Protein AF-A0A328TWN3-F1 (afdb_monomer_lite)

Sequence (150 aa):
MARYRQTGNGPTYIQYQAEDSKARNQRVNYLLGDLKTWRDSHKVNSTMEAAQLRGLAFASLADFTKPEPFWTIDNKIYAHVLTVSDEVFKELLNTSRAEVIWISLEKVLFENWHASRERQKWNDVFVSVLSGMVKSCEIEQERHILNDIL

Foldseek 3Di:
DVVCVVVVLDFDWDFDDDPPDPDPDTDIGDDPVSNVVSVVVVDDPDPQSVCVVVLNADPDPVSQQFWFKFKDAPQATEAGQVPDDPVVNVVLVPDPRIDIDTGGLVVNLPGHHPDPVRSVVSVCRVCVVVVVVVVVVVVVVVVVVVVVVD

Secondary structure (DSSP, 8-state):
-HHHHHTT-SPP-EE---TT---S---EE--HHHHHHHHHHT--SSHHHHHHTTT-S-SSHHHHHSEEEEEEETTEEEEETTTS-HHHHHHHHT-TTEEEEEEEHHHHTTSPBS-HHHHHHHHHHHHHHHHHHHHHHHHHHHHHHHHHH-

Organism: NCBI:txid252393

Radius of gyration: 23.14 Å; chains: 1; bounding box: 51×52×60 Å

pLDDT: mean 84.25, std 12.38, range [55.91, 97.81]

Structure (mmCIF, N/CA/C/O backbone):
data_AF-A0A328TWN3-F1
#
_entry.id   AF-A0A328TWN3-F1
#
loop_
_atom_site.group_PDB
_atom_site.id
_atom_site.type_symbol
_atom_site.label_atom_id
_atom_site.label_alt_id
_atom_site.label_comp_id
_atom_site.label_asym_id
_atom_site.label_entity_id
_atom_site.label_seq_id
_atom_site.pdbx_PDB_ins_code
_atom_site.Cartn_x
_atom_site.Cartn_y
_atom_site.Cartn_z
_atom_site.occupancy
_atom_site.B_iso_or_equiv
_atom_site.auth_seq_id
_atom_site.auth_comp_id
_atom_site.auth_asym_id
_atom_site.auth_atom_id
_atom_site.pdbx_PDB_model_num
ATOM 1 N N . MET A 1 1 ? 23.302 15.300 -5.800 1.00 66.38 1 MET A N 1
ATOM 2 C CA . MET A 1 1 ? 23.027 16.677 -6.276 1.00 66.38 1 MET A CA 1
ATOM 3 C C . MET A 1 1 ? 22.803 16.787 -7.778 1.00 66.38 1 MET A C 1
ATOM 5 O O . MET A 1 1 ? 21.799 17.368 -8.152 1.00 66.38 1 MET A O 1
ATOM 9 N N . ALA A 1 2 ? 23.652 16.215 -8.644 1.00 67.31 2 ALA A N 1
ATOM 10 C CA . ALA A 1 2 ? 23.434 16.272 -10.099 1.00 67.31 2 ALA A CA 1
ATOM 11 C C . ALA A 1 2 ? 22.063 15.728 -10.544 1.00 67.31 2 ALA A C 1
ATOM 13 O O . ALA A 1 2 ? 21.379 16.387 -11.318 1.00 67.31 2 ALA A O 1
ATOM 14 N N . ARG A 1 3 ? 21.626 14.597 -9.970 1.00 71.69 3 ARG A N 1
ATOM 15 C CA . ARG A 1 3 ? 20.295 14.018 -10.219 1.00 71.69 3 ARG A CA 1
ATOM 16 C C . ARG A 1 3 ? 19.155 14.958 -9.805 1.00 71.69 3 ARG A C 1
ATOM 18 O O . ARG A 1 3 ? 18.282 15.239 -10.607 1.00 71.69 3 ARG A O 1
ATOM 25 N N . TYR A 1 4 ? 19.211 15.507 -8.589 1.00 72.69 4 TYR A N 1
ATOM 26 C CA . TYR A 1 4 ? 18.199 16.446 -8.083 1.00 72.69 4 TYR A CA 1
ATOM 27 C C . TYR A 1 4 ? 18.128 17.754 -8.888 1.00 72.69 4 TYR A C 1
ATOM 29 O O 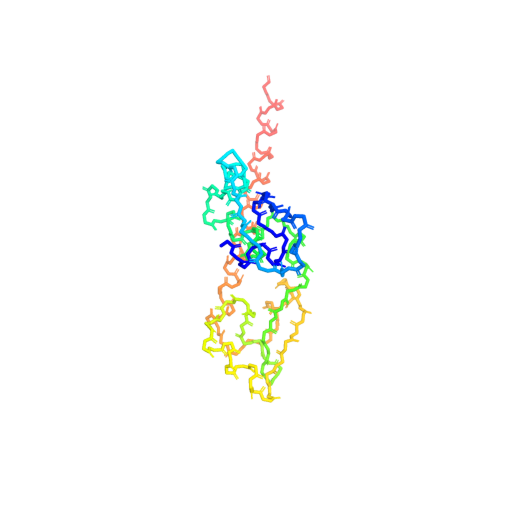. TYR A 1 4 ? 17.044 18.297 -9.057 1.00 72.69 4 TYR A O 1
ATOM 37 N N . ARG A 1 5 ? 19.256 18.233 -9.439 1.00 75.38 5 ARG A N 1
ATOM 38 C CA . ARG A 1 5 ? 19.263 19.369 -10.380 1.00 75.38 5 ARG A CA 1
ATOM 39 C C . ARG A 1 5 ? 18.489 19.055 -11.659 1.00 75.38 5 ARG A C 1
ATOM 41 O O . ARG A 1 5 ? 17.718 19.883 -12.117 1.00 75.38 5 ARG A O 1
ATOM 48 N N . GLN A 1 6 ? 18.700 17.870 -12.231 1.00 73.75 6 GLN A N 1
ATOM 49 C CA . GLN A 1 6 ? 18.064 17.469 -13.491 1.00 73.75 6 GLN A CA 1
ATOM 50 C C . GLN A 1 6 ? 16.549 17.288 -13.356 1.00 73.75 6 GLN A C 1
ATOM 52 O O . GLN A 1 6 ? 15.830 17.518 -14.320 1.00 73.75 6 GLN A O 1
ATOM 57 N N . THR A 1 7 ? 16.070 16.901 -12.173 1.00 74.69 7 THR A N 1
ATOM 58 C CA . THR A 1 7 ? 14.644 16.680 -11.900 1.00 74.69 7 THR A CA 1
ATOM 59 C C . THR A 1 7 ? 13.944 17.892 -11.277 1.00 74.69 7 THR A C 1
ATOM 61 O O . THR A 1 7 ? 12.796 17.766 -10.875 1.00 74.69 7 THR A O 1
ATOM 64 N N . GLY A 1 8 ? 14.628 19.033 -11.116 1.00 74.38 8 GLY A N 1
ATOM 65 C CA . GLY A 1 8 ? 14.059 20.249 -10.512 1.00 74.38 8 GLY A CA 1
ATOM 66 C C . GLY A 1 8 ? 13.855 20.208 -8.990 1.00 74.38 8 GLY A C 1
ATOM 67 O O . GLY A 1 8 ? 13.441 21.201 -8.408 1.00 74.38 8 GLY A O 1
ATOM 68 N N . ASN A 1 9 ? 14.209 19.105 -8.325 1.00 78.06 9 ASN A N 1
ATOM 69 C CA . ASN A 1 9 ? 14.002 18.902 -6.882 1.00 78.06 9 ASN A CA 1
ATOM 70 C C . ASN A 1 9 ? 15.260 19.207 -6.050 1.00 78.06 9 ASN A C 1
ATOM 72 O O . ASN A 1 9 ? 15.400 18.737 -4.923 1.00 78.06 9 ASN A O 1
ATOM 76 N N . GLY A 1 10 ? 16.237 19.905 -6.628 1.00 82.81 10 GLY A N 1
ATOM 77 C CA . GLY A 1 10 ? 17.506 20.234 -5.983 1.00 82.81 10 GLY A CA 1
ATOM 78 C C . GLY A 1 10 ? 17.496 21.595 -5.288 1.00 82.81 10 GLY A C 1
ATOM 79 O O . GLY A 1 10 ? 16.610 22.407 -5.539 1.00 82.81 10 GLY A O 1
ATOM 80 N N . PRO A 1 11 ? 18.505 21.870 -4.447 1.00 85.75 11 PRO A N 1
ATOM 81 C CA . PRO A 1 11 ? 18.695 23.200 -3.889 1.00 85.75 11 PRO A CA 1
ATOM 82 C C . PRO A 1 11 ? 18.926 24.212 -5.009 1.00 85.75 11 PRO A C 1
ATOM 84 O O . PRO A 1 11 ? 19.568 23.887 -6.018 1.00 85.75 11 PRO A O 1
ATOM 87 N N . THR A 1 12 ? 18.453 25.438 -4.796 1.00 86.81 12 THR A N 1
ATOM 88 C CA . THR A 1 12 ? 18.762 26.582 -5.654 1.00 86.81 12 THR A CA 1
ATOM 89 C C . THR A 1 12 ? 20.272 26.722 -5.807 1.00 86.81 12 THR A C 1
ATOM 91 O O . THR A 1 12 ? 21.047 26.428 -4.892 1.00 86.81 12 THR A O 1
ATOM 94 N N . TYR A 1 13 ? 20.703 27.118 -6.998 1.00 86.00 13 TYR A N 1
ATOM 95 C CA . TYR A 1 13 ? 22.112 27.227 -7.321 1.00 86.00 13 TYR A CA 1
ATOM 96 C C . TYR A 1 13 ? 22.379 28.399 -8.249 1.00 86.00 13 TYR A C 1
ATOM 98 O O . TYR A 1 13 ? 21.512 28.833 -9.003 1.00 86.00 13 TYR A O 1
ATOM 106 N N . ILE A 1 14 ? 23.619 28.869 -8.211 1.00 84.88 14 ILE A N 1
ATOM 107 C CA . ILE A 1 14 ? 24.130 29.899 -9.103 1.00 84.88 14 ILE A CA 1
ATOM 108 C C . ILE A 1 14 ? 24.916 29.204 -10.208 1.00 84.88 14 ILE A C 1
ATOM 110 O O . ILE A 1 14 ? 25.817 28.398 -9.948 1.00 84.88 14 ILE A O 1
ATOM 114 N N . GLN A 1 15 ? 24.580 29.531 -11.448 1.00 82.38 15 GLN A N 1
ATOM 115 C CA . GLN A 1 15 ? 25.331 29.133 -12.626 1.00 82.38 15 GLN A CA 1
ATOM 116 C C . GLN A 1 15 ? 25.846 30.398 -13.299 1.00 82.38 15 GLN A C 1
ATOM 118 O O . GLN A 1 15 ? 25.066 31.212 -13.785 1.00 82.38 15 GLN A O 1
ATOM 123 N N . TYR A 1 16 ? 27.164 30.574 -13.290 1.00 73.38 16 TYR A N 1
ATOM 124 C CA . TYR A 1 16 ? 27.793 31.709 -13.953 1.00 73.38 16 TYR A CA 1
ATOM 125 C C . TYR A 1 16 ? 27.798 31.459 -15.458 1.00 73.38 16 TYR A C 1
ATOM 127 O O . TYR A 1 16 ? 28.461 30.531 -15.926 1.00 73.38 16 TYR A O 1
ATOM 135 N N . GLN A 1 17 ? 27.070 32.288 -16.204 1.00 65.44 17 GLN A N 1
ATOM 136 C CA . GLN A 1 17 ? 27.215 32.351 -17.652 1.00 65.44 17 GLN A CA 1
ATOM 137 C C . GLN A 1 17 ? 28.523 33.089 -17.945 1.00 65.44 17 GLN A C 1
ATOM 139 O O . GLN A 1 17 ? 28.663 34.256 -17.596 1.00 65.44 17 GLN A O 1
ATOM 144 N N . ALA A 1 18 ? 29.505 32.404 -18.527 1.00 61.25 18 ALA A N 1
ATOM 145 C CA . ALA A 1 18 ? 30.643 33.104 -19.111 1.00 61.25 18 ALA A CA 1
ATOM 146 C C . ALA A 1 18 ? 30.159 33.764 -20.410 1.00 61.25 18 ALA A C 1
ATOM 148 O O . ALA A 1 18 ? 29.560 33.070 -21.234 1.00 61.25 18 ALA A O 1
ATOM 149 N N . GLU A 1 19 ? 30.404 35.068 -20.571 1.00 61.66 19 GLU A N 1
ATOM 150 C CA . GLU A 1 19 ? 29.886 35.901 -21.675 1.00 61.66 19 GLU A CA 1
ATOM 151 C C . GLU A 1 19 ? 30.164 35.302 -23.071 1.00 61.66 19 GLU A C 1
ATOM 153 O O . GLU A 1 19 ? 29.331 35.432 -23.964 1.00 61.66 19 GLU A O 1
ATOM 158 N N . ASP A 1 20 ? 31.240 34.516 -23.218 1.00 60.44 20 ASP A N 1
ATOM 159 C CA . ASP A 1 20 ? 31.661 33.897 -24.485 1.00 60.44 20 ASP A CA 1
ATOM 160 C C . ASP A 1 20 ? 31.442 32.371 -24.587 1.00 60.44 20 ASP A C 1
ATOM 162 O O . ASP A 1 20 ? 31.912 31.728 -25.529 1.00 60.44 20 ASP A O 1
ATOM 166 N N . SER A 1 21 ? 30.739 31.732 -23.641 1.00 57.38 21 SER A N 1
ATOM 167 C CA . SER A 1 21 ? 30.597 30.265 -23.621 1.00 57.38 21 SER A CA 1
ATOM 168 C C . SER A 1 21 ? 29.150 29.778 -23.640 1.00 57.38 21 SER A C 1
ATOM 170 O O . SER A 1 21 ? 28.423 29.867 -22.652 1.00 57.38 21 SER A O 1
ATOM 172 N N . LYS A 1 22 ? 28.771 29.112 -24.742 1.00 59.94 22 LYS A N 1
ATOM 173 C CA . LYS A 1 22 ? 27.518 28.340 -24.888 1.00 59.94 22 LYS A CA 1
ATOM 174 C C . LYS A 1 22 ? 27.613 26.907 -24.333 1.00 59.94 22 LYS A C 1
ATOM 176 O O . LYS A 1 22 ? 26.776 26.061 -24.650 1.00 59.94 22 LYS A O 1
ATOM 181 N N . ALA A 1 23 ? 28.650 26.584 -23.556 1.00 63.97 23 ALA A N 1
ATOM 182 C CA . ALA A 1 23 ? 28.850 25.227 -23.059 1.00 63.97 23 ALA A CA 1
ATOM 183 C C . ALA A 1 23 ? 27.777 24.848 -22.023 1.00 63.97 23 ALA A C 1
ATOM 185 O O . ALA A 1 23 ? 27.586 25.527 -21.019 1.00 63.97 23 ALA A O 1
ATOM 186 N N . ARG A 1 24 ? 27.103 23.714 -22.237 1.00 57.91 24 ARG A N 1
ATOM 187 C CA . ARG A 1 24 ? 26.011 23.215 -21.378 1.00 57.91 24 ARG A CA 1
ATOM 188 C C . ARG A 1 24 ? 26.461 22.824 -19.959 1.00 57.91 24 ARG A C 1
ATOM 190 O O . ARG A 1 24 ? 25.649 22.830 -19.040 1.00 57.91 24 ARG A O 1
ATOM 197 N N . ASN A 1 25 ? 27.742 22.505 -19.769 1.00 63.78 25 ASN A N 1
ATOM 198 C CA . ASN A 1 25 ? 28.299 21.990 -18.511 1.00 63.78 25 ASN A CA 1
ATOM 199 C C . ASN A 1 25 ? 29.088 23.062 -17.747 1.00 63.78 25 ASN A C 1
ATOM 201 O O . ASN A 1 25 ? 30.264 22.879 -17.435 1.00 63.78 25 ASN A O 1
ATOM 205 N N . GLN A 1 26 ? 28.458 24.200 -17.470 1.00 70.25 26 GLN A N 1
ATOM 206 C CA . GLN A 1 26 ? 29.092 25.241 -16.663 1.00 70.25 26 GLN A CA 1
ATOM 207 C C . GLN A 1 26 ? 29.157 24.847 -15.185 1.00 70.25 26 GLN A C 1
ATOM 209 O O . GLN A 1 26 ? 28.366 24.047 -14.677 1.00 70.25 26 GLN A O 1
ATOM 214 N N . ARG A 1 27 ? 30.134 25.430 -14.486 1.00 76.25 27 ARG A N 1
ATOM 215 C CA . ARG A 1 27 ? 30.325 25.222 -13.054 1.00 76.25 27 ARG A CA 1
ATOM 216 C C . ARG A 1 27 ? 29.117 25.761 -12.289 1.00 76.25 27 ARG A C 1
ATOM 218 O O . ARG A 1 27 ? 28.713 26.907 -12.463 1.00 76.25 27 ARG A O 1
ATOM 225 N N . VAL A 1 28 ? 28.584 24.921 -11.411 1.00 80.56 28 VAL A N 1
ATOM 226 C CA . VAL A 1 28 ? 27.456 25.241 -10.538 1.00 80.56 28 VAL A CA 1
ATOM 227 C C . VAL A 1 28 ? 27.972 25.465 -9.126 1.00 80.56 28 VAL A C 1
ATOM 229 O O . VAL A 1 28 ? 28.701 24.620 -8.603 1.00 80.56 28 VAL A O 1
ATOM 232 N N . ASN A 1 29 ? 27.574 26.574 -8.506 1.00 84.56 29 ASN A N 1
ATOM 233 C CA . ASN A 1 29 ? 27.891 26.875 -7.117 1.00 84.56 29 ASN A CA 1
ATOM 234 C C . ASN A 1 29 ? 26.618 26.939 -6.284 1.00 84.56 29 ASN A C 1
ATOM 236 O O . ASN A 1 29 ? 25.579 27.424 -6.727 1.00 84.56 29 ASN A O 1
ATOM 240 N N . TYR A 1 30 ? 26.726 26.451 -5.058 1.00 87.12 30 TYR A N 1
ATOM 241 C CA . TYR A 1 30 ? 25.641 26.453 -4.098 1.00 87.12 30 TYR A CA 1
ATOM 242 C C . TYR A 1 30 ? 25.962 27.422 -2.979 1.00 87.12 30 TYR A C 1
ATOM 244 O O . TYR A 1 30 ? 27.068 27.388 -2.434 1.00 87.12 30 TYR A O 1
ATOM 252 N N . LEU A 1 31 ? 24.989 28.247 -2.606 1.00 90.69 31 LEU A N 1
ATOM 253 C CA . LEU A 1 31 ? 25.092 29.000 -1.370 1.00 90.69 31 LEU A CA 1
ATOM 254 C C . LEU A 1 31 ? 24.823 28.058 -0.199 1.00 90.69 31 LEU A C 1
ATOM 256 O O . LEU A 1 31 ? 23.910 27.231 -0.230 1.00 90.69 31 LEU A O 1
ATOM 260 N N . LEU A 1 32 ? 25.623 28.193 0.858 1.00 86.69 32 LEU A N 1
ATOM 261 C CA . LEU A 1 32 ? 25.473 27.372 2.058 1.00 86.69 32 LEU A CA 1
ATOM 262 C C . LEU A 1 32 ? 24.082 27.548 2.696 1.00 86.69 32 LEU A C 1
ATOM 264 O O . LEU A 1 32 ? 23.524 26.582 3.214 1.00 86.69 32 LEU A O 1
ATOM 268 N N . GLY A 1 33 ? 23.514 28.758 2.615 1.00 89.69 33 GLY A N 1
ATOM 269 C CA . GLY A 1 33 ? 22.150 29.056 3.058 1.00 89.69 33 GLY A CA 1
ATOM 270 C C . GLY A 1 33 ? 21.098 28.241 2.306 1.00 89.69 33 GLY A C 1
ATOM 271 O O . GLY A 1 33 ? 20.303 27.554 2.939 1.00 89.69 33 GLY A O 1
ATOM 272 N N . ASP A 1 34 ? 21.157 28.218 0.974 1.00 86.94 34 ASP A N 1
ATOM 273 C CA . ASP A 1 34 ? 20.199 27.482 0.136 1.00 86.94 34 ASP A CA 1
ATOM 274 C C . ASP A 1 34 ? 20.300 25.968 0.336 1.00 86.94 34 ASP A C 1
ATOM 276 O O . ASP A 1 34 ? 19.288 25.271 0.400 1.00 86.94 34 ASP A O 1
ATOM 280 N N . LEU A 1 35 ? 21.522 25.450 0.510 1.00 84.62 35 LEU A N 1
ATOM 281 C CA . LEU A 1 35 ? 21.736 24.048 0.871 1.00 84.62 35 LEU A CA 1
ATOM 282 C C . LEU A 1 35 ? 21.105 23.708 2.217 1.00 84.62 35 LEU A C 1
ATOM 284 O O . LEU A 1 35 ? 20.525 22.633 2.366 1.00 84.62 35 LEU A O 1
ATOM 288 N N . LYS A 1 36 ? 21.232 24.604 3.200 1.00 86.19 36 LYS A N 1
ATOM 289 C CA . LYS A 1 36 ? 20.672 24.413 4.536 1.00 86.19 36 LYS A CA 1
ATOM 290 C C . LYS A 1 36 ? 19.146 24.429 4.488 1.00 86.19 36 LYS A C 1
ATOM 292 O O . LYS A 1 36 ? 18.543 23.493 4.998 1.00 86.19 36 LYS A O 1
ATOM 297 N N . THR A 1 37 ? 18.550 25.411 3.815 1.00 86.25 37 THR A N 1
ATOM 298 C CA . THR A 1 37 ? 17.096 25.518 3.624 1.00 86.25 37 THR A CA 1
ATOM 299 C C . THR A 1 37 ? 16.535 24.301 2.901 1.00 86.25 37 THR A C 1
ATOM 301 O O . THR A 1 37 ? 15.580 23.696 3.377 1.00 86.25 37 THR A O 1
ATOM 304 N N . TRP A 1 38 ? 17.157 23.887 1.794 1.00 85.38 38 TRP A N 1
ATOM 305 C CA . TRP A 1 38 ? 16.726 22.704 1.050 1.00 85.38 38 TRP A CA 1
ATOM 306 C C . TRP A 1 38 ? 16.866 21.422 1.874 1.00 85.38 38 TRP A C 1
ATOM 308 O O . TRP A 1 38 ? 15.968 20.589 1.889 1.00 85.38 38 TRP A O 1
ATOM 318 N N . ARG A 1 39 ? 17.973 21.256 2.605 1.00 85.06 39 ARG A N 1
ATOM 319 C CA . ARG A 1 39 ? 18.149 20.107 3.498 1.00 85.06 39 ARG A CA 1
ATOM 320 C C . ARG A 1 39 ? 17.087 20.101 4.588 1.00 85.06 39 ARG A C 1
ATOM 322 O O . ARG A 1 39 ? 16.545 19.046 4.886 1.00 85.06 39 ARG A O 1
ATOM 329 N N . ASP A 1 40 ? 16.832 21.250 5.201 1.00 83.69 40 ASP A N 1
ATOM 330 C CA . ASP A 1 40 ? 15.896 21.368 6.310 1.00 83.69 40 ASP A CA 1
ATOM 331 C C . ASP A 1 40 ? 14.443 21.165 5.841 1.00 83.69 40 ASP A C 1
ATOM 333 O O . ASP A 1 40 ? 13.679 20.540 6.565 1.00 83.69 40 ASP A O 1
ATOM 337 N N . SER A 1 41 ? 14.088 21.549 4.607 1.00 76.56 41 SER A N 1
ATOM 338 C CA . SER A 1 41 ? 12.784 21.221 4.005 1.00 76.56 41 SER A CA 1
ATOM 339 C C . SER A 1 41 ? 12.632 19.753 3.590 1.00 76.56 41 SER A C 1
ATOM 341 O O . SER A 1 41 ? 11.516 19.289 3.391 1.00 76.56 41 SER A O 1
ATOM 343 N N . HIS A 1 42 ? 13.741 19.018 3.469 1.00 74.38 42 HIS A N 1
ATOM 344 C CA . HIS A 1 42 ? 13.762 17.580 3.177 1.00 74.38 42 HIS A CA 1
ATOM 345 C C . HIS A 1 42 ? 14.051 16.729 4.422 1.00 74.38 42 HIS A C 1
ATOM 347 O O . HIS A 1 42 ? 14.253 15.515 4.313 1.00 74.38 42 HIS A O 1
ATOM 353 N N . LYS A 1 43 ? 14.101 17.344 5.610 1.00 78.88 43 LYS A N 1
ATOM 354 C CA . LYS A 1 43 ? 14.165 16.601 6.865 1.00 78.88 43 LYS A CA 1
ATOM 355 C C . LYS A 1 43 ? 12.818 15.953 7.125 1.00 78.88 43 LYS A C 1
ATOM 357 O O . LYS A 1 43 ? 11.775 16.578 7.011 1.00 78.88 43 LYS A O 1
ATOM 362 N N . VAL A 1 44 ? 12.895 14.699 7.524 1.00 73.44 44 VAL A N 1
ATOM 363 C CA . VAL A 1 44 ? 11.777 13.911 8.021 1.00 73.44 44 VAL A CA 1
ATOM 364 C C . VAL A 1 44 ? 12.069 13.612 9.481 1.00 73.44 44 VAL A C 1
ATOM 366 O O . VAL A 1 44 ? 13.203 13.277 9.832 1.00 73.44 44 VAL A O 1
ATOM 369 N N . ASN A 1 45 ? 11.074 13.771 10.341 1.00 70.38 45 ASN A N 1
ATOM 370 C CA . ASN A 1 45 ? 11.208 13.625 11.788 1.00 70.38 45 ASN A CA 1
ATOM 371 C C . ASN A 1 45 ? 11.020 12.172 12.236 1.00 70.38 45 ASN A C 1
ATOM 373 O O . ASN A 1 45 ? 11.304 11.831 13.381 1.00 70.38 45 ASN A O 1
ATOM 377 N N . SER A 1 46 ? 10.562 11.296 11.337 1.00 60.84 46 SER A N 1
ATOM 378 C CA . SER A 1 46 ? 10.454 9.863 11.592 1.00 60.84 46 SER A CA 1
ATOM 379 C C . SER A 1 46 ? 10.527 9.036 10.310 1.00 60.84 46 SER A C 1
ATOM 381 O O . SER A 1 46 ? 10.251 9.514 9.208 1.00 60.84 46 SER A O 1
ATOM 383 N N . THR A 1 47 ? 10.837 7.749 10.462 1.00 62.25 47 THR A N 1
ATOM 384 C CA . THR A 1 47 ? 10.756 6.764 9.374 1.00 62.25 47 THR A CA 1
ATOM 385 C C . THR A 1 47 ? 9.340 6.679 8.789 1.00 62.25 47 THR A C 1
ATOM 387 O O . THR A 1 47 ? 9.186 6.447 7.594 1.00 62.25 47 THR A O 1
ATOM 390 N N . MET A 1 48 ? 8.312 6.922 9.611 1.00 61.84 48 MET A N 1
ATOM 391 C CA . MET A 1 48 ? 6.903 6.915 9.210 1.00 61.84 48 MET A CA 1
ATOM 392 C C . MET A 1 48 ? 6.540 8.124 8.339 1.00 61.84 48 MET A C 1
ATOM 394 O O . MET A 1 48 ? 5.940 7.949 7.287 1.00 61.84 48 MET A O 1
ATOM 398 N N . GLU A 1 49 ? 6.983 9.328 8.702 1.00 56.56 49 GLU A N 1
ATOM 399 C CA . GLU A 1 49 ? 6.830 10.539 7.877 1.00 56.56 49 GLU A CA 1
ATOM 400 C C . GLU A 1 49 ? 7.566 10.390 6.536 1.00 56.56 49 GLU A C 1
ATOM 402 O O . GLU A 1 49 ? 7.057 10.734 5.470 1.00 56.56 49 GLU A O 1
ATOM 407 N N . ALA A 1 50 ? 8.746 9.770 6.573 1.00 64.31 50 ALA A N 1
ATOM 408 C CA . ALA A 1 50 ? 9.508 9.443 5.377 1.00 64.31 50 ALA A CA 1
ATOM 409 C C . ALA A 1 50 ? 8.795 8.418 4.476 1.00 64.31 50 ALA A C 1
ATOM 411 O O . ALA A 1 50 ? 8.997 8.433 3.260 1.00 64.31 50 ALA A O 1
ATOM 412 N N . ALA A 1 51 ? 8.007 7.508 5.053 1.00 61.56 51 ALA A N 1
ATOM 413 C CA . ALA A 1 51 ? 7.163 6.580 4.310 1.00 61.56 51 ALA A CA 1
ATOM 414 C C . ALA A 1 51 ? 5.929 7.301 3.742 1.00 61.56 51 ALA A C 1
ATOM 416 O O . ALA A 1 51 ? 5.639 7.137 2.563 1.00 61.56 51 ALA A O 1
ATOM 417 N N . GLN A 1 52 ? 5.278 8.177 4.515 1.00 60.28 52 GLN A N 1
ATOM 418 C CA . GLN A 1 52 ? 4.116 8.960 4.071 1.00 60.28 52 GLN A CA 1
ATOM 419 C C . GLN A 1 52 ? 4.456 9.856 2.872 1.00 60.28 52 GLN A C 1
ATOM 421 O O . GLN A 1 52 ? 3.766 9.809 1.858 1.00 60.28 52 GLN A O 1
ATOM 426 N N . LEU A 1 53 ? 5.577 10.589 2.916 1.00 56.62 53 LEU A N 1
ATOM 427 C CA . LEU A 1 53 ? 6.043 11.420 1.793 1.00 56.62 53 LEU A CA 1
ATOM 428 C C . LEU A 1 53 ? 6.382 10.618 0.526 1.00 56.62 53 LEU A C 1
ATOM 430 O O . LEU A 1 53 ? 6.441 11.182 -0.564 1.00 56.62 53 LEU A O 1
ATOM 434 N N . ARG A 1 54 ? 6.627 9.310 0.659 1.00 60.84 54 ARG A N 1
ATOM 435 C CA . ARG A 1 54 ? 6.881 8.397 -0.463 1.00 60.84 54 ARG A CA 1
ATOM 436 C C . ARG A 1 54 ? 5.619 7.674 -0.948 1.00 60.84 54 ARG A C 1
ATOM 438 O O . ARG A 1 54 ? 5.746 6.812 -1.808 1.00 60.84 54 ARG A O 1
ATOM 445 N N . GLY A 1 55 ? 4.442 7.989 -0.397 1.00 55.91 55 GLY A N 1
ATOM 446 C CA . GLY A 1 55 ? 3.198 7.255 -0.671 1.00 55.91 55 GLY A CA 1
ATOM 447 C C . GLY A 1 55 ? 3.179 5.845 -0.069 1.00 55.91 55 GLY A C 1
ATOM 448 O O . GLY A 1 55 ? 2.383 5.008 -0.460 1.00 55.91 55 GLY A O 1
ATOM 449 N N . LEU A 1 56 ? 4.077 5.555 0.875 1.00 61.06 56 LEU A N 1
ATOM 450 C CA . LEU A 1 56 ? 4.241 4.236 1.497 1.00 61.06 56 LEU A CA 1
ATOM 451 C C . LEU A 1 56 ? 3.557 4.134 2.869 1.00 61.06 56 LEU A C 1
ATOM 453 O O . LEU A 1 56 ? 3.726 3.133 3.562 1.00 61.06 56 LEU A O 1
ATOM 457 N N . ALA A 1 57 ? 2.832 5.168 3.299 1.00 61.00 57 ALA A N 1
ATOM 458 C CA . ALA A 1 57 ? 2.077 5.147 4.545 1.00 61.00 57 ALA A CA 1
ATOM 459 C C . ALA A 1 57 ? 0.788 5.966 4.433 1.00 61.00 57 ALA A C 1
ATOM 461 O O . ALA A 1 57 ? 0.740 6.997 3.766 1.00 61.00 57 ALA A O 1
ATOM 462 N N . PHE A 1 58 ? -0.242 5.487 5.126 1.00 63.38 58 PHE A N 1
ATOM 463 C CA . PHE A 1 58 ? -1.608 5.997 5.082 1.00 63.38 58 PHE A CA 1
ATOM 464 C C . PHE A 1 58 ? -1.824 6.961 6.251 1.00 63.38 58 PHE A C 1
ATOM 466 O O . PHE A 1 58 ? -1.569 6.599 7.401 1.00 63.38 58 PHE A O 1
ATOM 473 N N . ALA A 1 59 ? -2.239 8.198 5.973 1.00 63.81 59 ALA A N 1
ATOM 474 C CA . ALA A 1 59 ? -2.491 9.220 6.993 1.00 63.81 59 ALA A CA 1
ATOM 475 C C . ALA A 1 59 ? -3.990 9.372 7.295 1.00 63.81 59 ALA A C 1
ATOM 477 O O . ALA A 1 59 ? -4.375 9.831 8.368 1.00 63.81 59 ALA A O 1
ATOM 478 N N . SER A 1 60 ? -4.840 8.971 6.353 1.00 70.19 60 SER A N 1
ATOM 479 C CA . SER A 1 60 ? -6.289 9.086 6.422 1.00 70.19 60 SER A CA 1
ATOM 480 C C . SER A 1 60 ? -6.970 7.894 5.752 1.00 70.19 60 SER A C 1
ATOM 482 O O . SER A 1 60 ? -6.377 7.205 4.923 1.00 70.19 60 SER A O 1
ATOM 484 N N . LEU A 1 61 ? -8.252 7.682 6.059 1.00 80.81 61 LEU A N 1
ATOM 485 C CA . LEU A 1 61 ? -9.093 6.703 5.357 1.00 80.81 61 LEU A CA 1
ATOM 486 C C . LEU A 1 61 ? -9.088 6.920 3.838 1.00 80.81 61 LEU A C 1
ATOM 488 O O . LEU A 1 61 ? -9.072 5.959 3.076 1.00 80.81 61 LEU A O 1
ATOM 492 N N . ALA A 1 62 ? -9.039 8.181 3.399 1.00 84.19 62 ALA A N 1
ATOM 493 C CA . ALA A 1 62 ? -8.995 8.533 1.986 1.00 84.19 62 ALA A CA 1
ATOM 494 C C . ALA A 1 62 ? -7.712 8.063 1.284 1.00 84.19 62 ALA A C 1
ATOM 496 O O . ALA A 1 62 ? -7.695 7.964 0.064 1.00 84.19 62 ALA A O 1
ATOM 497 N N . ASP A 1 63 ? -6.636 7.765 2.014 1.00 82.44 63 ASP A N 1
ATOM 498 C CA . ASP A 1 63 ? -5.427 7.221 1.395 1.00 82.44 63 ASP A CA 1
ATOM 499 C C . ASP A 1 63 ? -5.606 5.749 1.003 1.00 82.44 63 ASP A C 1
ATOM 501 O O . ASP A 1 63 ? -5.011 5.305 0.029 1.00 82.44 63 ASP A O 1
ATOM 505 N N . PHE A 1 64 ? -6.477 5.001 1.687 1.00 86.69 64 PHE A N 1
ATOM 506 C CA . PHE A 1 64 ? -6.758 3.604 1.342 1.00 86.69 64 PHE A CA 1
ATOM 507 C C . PHE A 1 64 ? -7.641 3.432 0.105 1.00 86.69 64 PHE A C 1
ATOM 509 O O . PHE A 1 64 ? -7.669 2.338 -0.463 1.00 86.69 64 PHE A O 1
ATOM 516 N N . THR A 1 65 ? -8.344 4.490 -0.310 1.00 89.69 65 THR A N 1
ATOM 517 C CA . THR A 1 65 ? -9.229 4.496 -1.485 1.00 89.69 65 THR A CA 1
ATOM 518 C C . THR A 1 65 ? -8.502 4.941 -2.756 1.00 89.69 65 THR A C 1
ATOM 520 O O . THR A 1 65 ? -9.007 4.734 -3.863 1.00 89.69 65 THR A O 1
ATOM 523 N N . LYS A 1 66 ? -7.309 5.537 -2.628 1.00 89.56 66 LYS A N 1
ATOM 524 C CA . LYS A 1 66 ? -6.493 5.957 -3.771 1.00 89.56 66 LYS A CA 1
ATOM 525 C C . LYS A 1 66 ? -5.936 4.729 -4.498 1.00 89.56 66 LYS A C 1
ATOM 527 O O . LYS A 1 66 ? -5.461 3.807 -3.836 1.00 89.56 66 LYS A O 1
ATOM 532 N N . PRO A 1 67 ? -6.003 4.681 -5.841 1.00 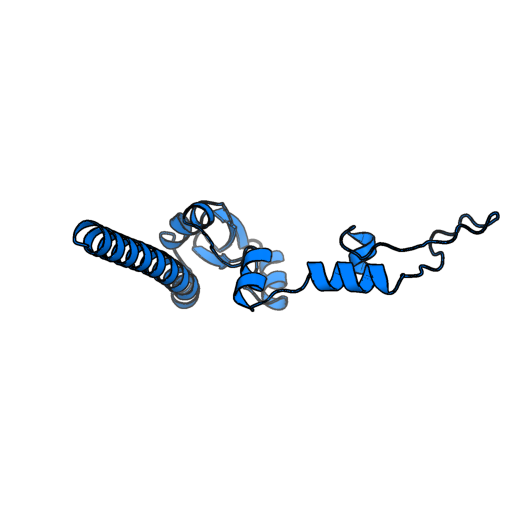93.81 67 PRO A N 1
ATOM 533 C CA . PRO A 1 67 ? -5.373 3.613 -6.602 1.00 93.81 67 PRO A CA 1
ATOM 534 C C . PRO A 1 67 ? -3.853 3.625 -6.425 1.00 93.81 67 PRO A C 1
ATOM 536 O O . PRO A 1 67 ? -3.212 4.639 -6.691 1.00 93.81 67 PRO A O 1
ATOM 539 N N . GLU A 1 68 ? -3.295 2.481 -6.047 1.00 92.69 68 GLU A N 1
ATOM 540 C CA . GLU A 1 68 ? -1.857 2.247 -5.918 1.00 92.69 68 GLU A CA 1
ATOM 541 C C . GLU A 1 68 ? -1.423 1.126 -6.882 1.00 92.69 68 GLU A C 1
ATOM 543 O O . GLU A 1 68 ? -2.250 0.292 -7.281 1.00 92.69 68 GLU A O 1
ATOM 548 N N . PRO A 1 69 ? -0.148 1.094 -7.304 1.00 95.81 69 PRO A N 1
ATOM 549 C CA . PRO A 1 69 ? 0.325 0.128 -8.282 1.00 95.81 69 PRO A CA 1
ATOM 550 C C . PRO A 1 69 ? 0.669 -1.223 -7.632 1.00 95.81 69 PRO A C 1
ATOM 552 O O . PRO A 1 69 ? 1.546 -1.329 -6.767 1.00 95.81 69 PRO A O 1
ATOM 555 N N . PHE A 1 70 ? 0.047 -2.294 -8.127 1.00 96.75 70 PHE A N 1
ATOM 556 C CA . PHE A 1 70 ? 0.331 -3.674 -7.730 1.00 96.75 70 PHE A CA 1
ATOM 557 C C . PHE A 1 70 ? 0.728 -4.529 -8.928 1.00 96.75 70 PHE A C 1
ATOM 559 O O . PHE A 1 70 ? 0.119 -4.454 -9.993 1.00 96.75 70 PHE A O 1
ATOM 566 N N . TRP A 1 71 ? 1.727 -5.384 -8.725 1.00 97.62 71 TRP A N 1
ATOM 567 C CA . TRP A 1 71 ? 2.045 -6.462 -9.648 1.00 97.62 71 TRP A CA 1
ATOM 568 C C . TRP A 1 71 ? 1.003 -7.570 -9.541 1.00 97.62 71 TRP A C 1
ATOM 570 O O . TRP A 1 71 ? 0.662 -8.007 -8.438 1.00 97.62 71 TRP A O 1
ATOM 580 N N . THR A 1 72 ? 0.564 -8.079 -10.684 1.00 97.25 72 THR A N 1
ATOM 581 C CA . THR A 1 72 ? -0.274 -9.273 -10.806 1.00 97.25 72 THR A CA 1
ATOM 582 C C . THR A 1 72 ? 0.387 -10.267 -11.739 1.00 97.25 72 THR A C 1
ATOM 584 O O . THR A 1 72 ? 1.028 -9.870 -12.709 1.00 97.25 72 THR A O 1
ATOM 587 N N . ILE A 1 73 ? 0.238 -11.553 -11.436 1.00 96.62 73 ILE A N 1
ATOM 588 C CA . ILE A 1 73 ? 0.635 -12.653 -12.313 1.00 96.62 73 ILE A CA 1
ATOM 589 C C . ILE A 1 73 ? -0.541 -13.618 -12.370 1.00 96.62 73 ILE A C 1
ATOM 591 O O . ILE A 1 73 ? -1.009 -14.067 -11.321 1.00 96.62 73 ILE A O 1
ATOM 595 N N . ASP A 1 74 ? -1.017 -13.934 -13.574 1.00 94.69 74 ASP A N 1
ATOM 596 C CA . ASP A 1 74 ? -2.129 -14.870 -13.792 1.00 94.69 74 ASP A CA 1
ATOM 597 C C . ASP A 1 74 ? -3.366 -14.533 -12.915 1.00 94.69 74 ASP A C 1
ATOM 599 O O . ASP A 1 74 ? -3.937 -15.398 -12.245 1.00 94.69 74 ASP A O 1
ATOM 603 N N . ASN A 1 75 ? -3.756 -13.249 -12.883 1.00 92.81 75 ASN A N 1
ATOM 604 C CA . ASN A 1 75 ? -4.868 -12.686 -12.094 1.00 92.81 75 ASN A CA 1
ATOM 605 C C . ASN A 1 75 ? -4.742 -12.833 -10.567 1.00 92.81 75 ASN A C 1
ATOM 607 O O . ASN A 1 75 ? -5.739 -12.764 -9.844 1.00 92.81 75 ASN A O 1
ATOM 611 N N . LYS A 1 76 ? -3.526 -13.036 -10.052 1.00 97.06 76 LYS A N 1
ATOM 612 C CA . LYS A 1 76 ? -3.243 -13.013 -8.614 1.00 97.06 76 LYS A CA 1
ATOM 613 C C . LYS A 1 76 ? -2.327 -11.859 -8.265 1.00 97.06 76 LYS A C 1
ATOM 615 O O . LYS A 1 76 ? -1.312 -11.646 -8.925 1.00 97.06 76 LYS A O 1
ATOM 620 N N . ILE A 1 77 ? -2.637 -11.172 -7.173 1.00 97.81 77 ILE A N 1
ATOM 621 C CA . ILE A 1 77 ? -1.796 -10.121 -6.616 1.00 97.81 77 ILE A CA 1
ATOM 622 C C . ILE A 1 77 ? -0.481 -10.733 -6.147 1.00 97.81 77 ILE A C 1
ATOM 624 O O . ILE A 1 77 ? -0.434 -11.626 -5.289 1.00 97.81 77 ILE A O 1
ATOM 628 N N . TYR A 1 78 ? 0.599 -10.239 -6.737 1.00 96.44 78 TYR A N 1
ATOM 629 C CA . TYR A 1 78 ? 1.947 -10.644 -6.406 1.00 96.44 78 TYR A CA 1
ATOM 630 C C . TYR A 1 78 ? 2.470 -9.808 -5.236 1.00 96.44 78 TYR A C 1
ATOM 632 O O . TYR A 1 78 ? 2.634 -10.311 -4.128 1.00 96.44 78 TYR A O 1
ATOM 640 N N . ALA A 1 79 ? 2.668 -8.513 -5.464 1.00 94.94 79 ALA A N 1
ATOM 641 C CA . ALA A 1 79 ? 3.163 -7.573 -4.469 1.00 94.94 79 ALA A CA 1
ATOM 642 C C . ALA A 1 79 ? 2.861 -6.138 -4.909 1.00 94.94 79 ALA A C 1
ATOM 644 O O . ALA A 1 79 ? 2.529 -5.886 -6.067 1.00 94.94 79 ALA A O 1
ATOM 645 N N . HIS A 1 80 ? 3.032 -5.182 -4.004 1.00 94.81 80 HIS A N 1
ATOM 646 C CA . HIS A 1 80 ? 3.035 -3.775 -4.385 1.00 94.81 80 HIS A CA 1
ATOM 647 C C . HIS A 1 80 ? 4.307 -3.442 -5.168 1.00 94.81 80 HIS A C 1
ATOM 649 O O . HIS A 1 80 ? 5.398 -3.923 -4.843 1.00 94.81 80 HIS A O 1
ATOM 655 N N . VAL A 1 81 ? 4.181 -2.595 -6.190 1.00 94.19 81 VAL A N 1
ATOM 656 C CA . VAL A 1 81 ? 5.274 -2.324 -7.135 1.00 94.19 81 VAL A CA 1
ATOM 657 C C . VAL A 1 81 ? 6.503 -1.722 -6.447 1.00 94.19 81 VAL A C 1
ATOM 659 O O . VAL A 1 81 ? 7.627 -2.034 -6.823 1.00 94.19 81 VAL A O 1
ATOM 662 N N . LEU A 1 82 ? 6.303 -0.911 -5.404 1.00 89.25 82 LEU A N 1
ATOM 663 C CA . LEU A 1 82 ? 7.389 -0.232 -4.681 1.00 89.25 82 LEU A CA 1
ATOM 664 C C . LEU A 1 82 ? 7.978 -1.022 -3.501 1.00 89.25 82 LEU A C 1
ATOM 666 O O . LEU A 1 82 ? 8.859 -0.509 -2.816 1.00 89.25 82 LEU A O 1
ATOM 670 N N . THR A 1 83 ? 7.486 -2.231 -3.213 1.00 89.19 83 THR A N 1
ATOM 671 C CA . THR A 1 83 ? 7.956 -3.023 -2.056 1.00 89.19 83 THR A CA 1
ATOM 672 C C . THR A 1 83 ? 8.812 -4.227 -2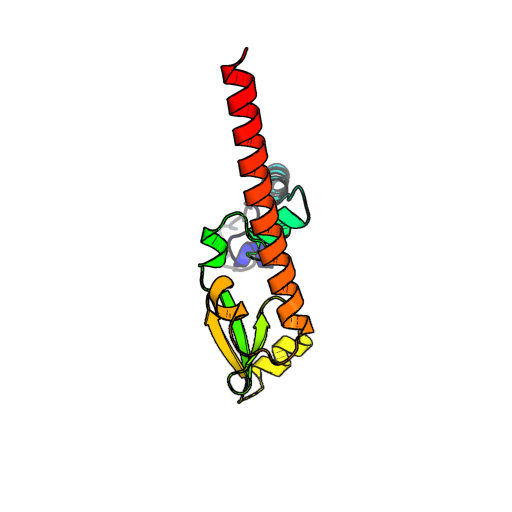.437 1.00 89.19 83 THR A C 1
ATOM 674 O O . THR A 1 83 ? 9.327 -4.909 -1.553 1.00 89.19 83 THR A O 1
ATOM 677 N N . VAL A 1 84 ? 8.936 -4.523 -3.731 1.00 90.06 84 VAL A N 1
ATOM 678 C CA . VAL A 1 84 ? 9.830 -5.572 -4.240 1.00 90.06 84 VAL A CA 1
ATOM 679 C C . VAL A 1 84 ? 11.268 -5.051 -4.336 1.00 90.06 84 VAL A C 1
ATOM 681 O O . VAL A 1 84 ? 11.482 -3.842 -4.406 1.00 90.06 84 VAL A O 1
ATOM 684 N N . SER A 1 85 ? 12.263 -5.945 -4.326 1.00 92.19 85 SER A N 1
ATOM 685 C CA . SER A 1 85 ? 13.659 -5.540 -4.552 1.00 92.19 85 SER A CA 1
ATOM 686 C C . SER A 1 85 ? 13.891 -5.136 -6.012 1.00 92.19 85 SER A C 1
ATOM 688 O O . SER A 1 85 ? 13.109 -5.502 -6.890 1.00 92.19 85 SER A O 1
ATOM 690 N N . ASP A 1 86 ? 14.984 -4.423 -6.289 1.00 91.25 86 ASP A N 1
ATOM 691 C CA . ASP A 1 86 ? 15.346 -4.010 -7.652 1.00 91.25 86 ASP A CA 1
ATOM 692 C C . ASP A 1 86 ? 15.542 -5.212 -8.592 1.00 91.25 86 ASP A C 1
ATOM 694 O O . ASP A 1 86 ? 15.233 -5.130 -9.782 1.00 91.25 86 ASP A O 1
ATOM 698 N N . GLU A 1 87 ? 16.059 -6.329 -8.075 1.00 95.19 87 GLU A N 1
ATOM 699 C CA . GLU A 1 87 ? 16.215 -7.581 -8.819 1.00 95.19 87 GLU A CA 1
ATOM 700 C C . GLU A 1 87 ? 14.847 -8.140 -9.214 1.00 95.19 87 GLU A C 1
ATOM 702 O O . GLU A 1 87 ? 14.582 -8.329 -10.400 1.00 95.19 87 GLU A O 1
ATOM 707 N N . VAL A 1 88 ? 13.948 -8.300 -8.238 1.00 93.06 88 VAL A N 1
ATOM 708 C CA . VAL A 1 88 ? 12.588 -8.813 -8.464 1.00 93.06 88 VAL A CA 1
ATOM 709 C C . VAL A 1 88 ? 11.799 -7.880 -9.382 1.00 93.06 88 VAL A C 1
ATOM 711 O O . VAL A 1 88 ? 11.088 -8.333 -10.273 1.00 93.06 88 VAL A O 1
ATOM 714 N N . PHE A 1 89 ? 11.952 -6.566 -9.227 1.00 93.69 89 PHE A N 1
ATOM 715 C CA . PHE A 1 89 ? 11.320 -5.580 -10.097 1.00 93.69 89 PHE A CA 1
ATOM 716 C C . PHE A 1 89 ? 11.744 -5.754 -11.564 1.00 93.69 89 PHE A C 1
ATOM 718 O O . PHE A 1 89 ? 10.899 -5.753 -12.460 1.00 93.69 89 PHE A O 1
ATOM 725 N N . LYS A 1 90 ? 13.046 -5.941 -11.826 1.00 95.00 90 LYS A N 1
ATOM 726 C CA . LYS A 1 90 ? 13.565 -6.194 -13.182 1.00 95.00 90 LYS A CA 1
ATOM 727 C C . LYS A 1 90 ? 13.081 -7.527 -13.743 1.00 95.00 90 LYS A C 1
ATOM 729 O O . LYS A 1 90 ? 12.804 -7.609 -14.937 1.00 95.00 90 LYS A O 1
ATOM 734 N N . GLU A 1 91 ? 12.986 -8.562 -12.918 1.00 95.50 91 GLU A N 1
ATOM 735 C CA . GLU A 1 91 ? 12.443 -9.859 -13.333 1.00 95.50 91 GLU A CA 1
ATOM 736 C C . GLU A 1 91 ? 10.968 -9.745 -13.734 1.00 95.50 91 GLU A C 1
ATOM 738 O O . GLU A 1 91 ? 10.581 -10.211 -14.808 1.00 95.50 91 GLU A O 1
ATOM 743 N N . LEU A 1 92 ? 10.158 -9.057 -12.925 1.00 95.00 92 LEU A N 1
ATOM 744 C CA . LEU A 1 92 ? 8.738 -8.831 -13.200 1.00 95.00 92 LEU A CA 1
ATOM 745 C C . LEU A 1 92 ? 8.528 -8.014 -14.477 1.00 95.00 92 LEU A C 1
ATOM 747 O O . LEU A 1 92 ? 7.706 -8.393 -15.302 1.00 95.00 92 LEU A O 1
ATOM 751 N N . LEU A 1 93 ? 9.331 -6.971 -14.705 1.00 93.75 93 LEU A N 1
ATOM 752 C CA . LEU A 1 93 ? 9.282 -6.190 -15.947 1.00 93.75 93 LEU A CA 1
ATOM 753 C C . LEU A 1 93 ? 9.533 -7.020 -17.213 1.00 93.75 93 LEU A C 1
ATOM 755 O O . LEU A 1 93 ? 9.000 -6.695 -18.270 1.00 93.75 93 LEU A O 1
ATOM 759 N N . ASN A 1 94 ? 10.359 -8.065 -17.124 1.00 94.19 94 ASN A N 1
ATOM 760 C CA . ASN A 1 94 ? 10.681 -8.936 -18.257 1.00 94.19 94 ASN A CA 1
ATOM 761 C C . ASN A 1 94 ? 9.750 -10.156 -18.360 1.00 94.19 94 ASN A C 1
ATOM 763 O O . ASN A 1 94 ? 9.885 -10.964 -19.280 1.00 94.19 94 ASN A O 1
ATOM 767 N N . THR A 1 95 ? 8.813 -10.316 -17.425 1.00 93.75 95 THR A N 1
ATOM 768 C CA . THR A 1 95 ? 7.898 -11.455 -17.383 1.00 93.75 95 THR A CA 1
ATOM 769 C C . THR A 1 95 ? 6.621 -11.128 -18.151 1.00 93.75 95 THR A C 1
ATOM 771 O O . THR A 1 95 ? 5.830 -10.299 -17.723 1.00 93.75 95 THR A O 1
ATOM 774 N N . SER A 1 96 ? 6.358 -11.835 -19.253 1.00 92.94 96 SER A N 1
ATOM 775 C CA . SER A 1 96 ? 5.187 -11.582 -20.116 1.00 92.94 96 SER A CA 1
ATOM 776 C C . SER A 1 96 ? 3.824 -11.819 -19.456 1.00 92.94 96 SER A C 1
ATOM 778 O O . SER A 1 96 ? 2.816 -11.341 -19.961 1.00 92.94 96 SER A O 1
ATOM 780 N N . ARG A 1 97 ? 3.786 -12.573 -18.353 1.00 94.75 97 ARG A N 1
ATOM 781 C CA . ARG A 1 97 ? 2.574 -12.845 -17.560 1.00 94.75 97 ARG A CA 1
ATOM 782 C C . ARG A 1 97 ? 2.371 -11.863 -16.407 1.00 94.75 97 ARG A C 1
ATOM 784 O O . ARG A 1 97 ? 1.391 -11.995 -15.680 1.00 94.75 97 ARG A O 1
ATOM 791 N N . ALA A 1 98 ? 3.331 -10.966 -16.179 1.00 96.50 98 ALA A N 1
ATOM 792 C CA . ALA A 1 98 ? 3.269 -9.994 -15.105 1.00 96.50 98 ALA A CA 1
ATOM 793 C C . ALA A 1 98 ? 2.699 -8.675 -15.630 1.00 96.50 98 ALA A C 1
ATOM 795 O O . ALA A 1 98 ? 3.151 -8.145 -16.642 1.00 96.50 98 ALA A O 1
ATOM 796 N N . GLU A 1 99 ? 1.731 -8.127 -14.909 1.00 96.44 99 GLU A N 1
ATOM 797 C CA . GLU A 1 99 ? 1.075 -6.867 -15.247 1.00 96.44 99 GLU A CA 1
ATOM 798 C C . GLU A 1 99 ? 1.044 -5.947 -14.029 1.00 96.44 99 GLU A C 1
ATOM 800 O O . GLU A 1 99 ? 1.023 -6.412 -12.888 1.00 96.44 99 GLU A O 1
ATOM 805 N N . VAL A 1 100 ? 1.025 -4.633 -14.263 1.00 96.88 100 VAL A N 1
ATOM 806 C CA . VAL A 1 100 ? 0.756 -3.646 -13.211 1.00 96.88 100 VAL A CA 1
ATOM 807 C C . VAL A 1 100 ? -0.702 -3.228 -13.301 1.00 96.88 100 VAL A C 1
ATOM 809 O O . VAL A 1 100 ? -1.122 -2.669 -14.314 1.00 96.88 100 VAL A O 1
ATOM 812 N N . ILE A 1 101 ? -1.451 -3.435 -12.222 1.00 96.75 101 ILE A N 1
ATOM 813 C CA . ILE A 1 101 ? -2.798 -2.882 -12.064 1.00 96.75 101 ILE A CA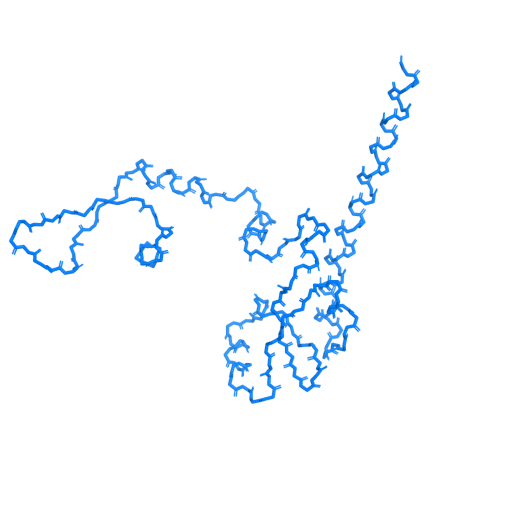 1
ATOM 814 C C . ILE A 1 101 ? -2.784 -1.739 -11.056 1.00 96.75 101 ILE A C 1
ATOM 816 O O . ILE A 1 101 ? -1.986 -1.722 -10.119 1.00 96.75 101 ILE A O 1
ATOM 820 N N . TRP A 1 102 ? -3.707 -0.802 -11.244 1.00 96.94 102 TRP A N 1
ATOM 821 C CA . TRP A 1 102 ? -3.939 0.308 -10.329 1.00 96.94 102 TRP A CA 1
ATOM 822 C C . TRP A 1 102 ? -5.222 0.039 -9.559 1.00 96.94 102 TRP A C 1
ATOM 824 O O . TRP A 1 102 ? -6.316 0.081 -10.121 1.00 96.94 102 TRP A O 1
ATOM 834 N N . ILE A 1 103 ? -5.084 -0.273 -8.277 1.00 96.12 103 ILE A N 1
ATOM 835 C CA . ILE A 1 103 ? -6.194 -0.673 -7.416 1.00 96.12 103 ILE A CA 1
ATOM 836 C C . ILE A 1 103 ? -5.977 -0.103 -6.018 1.00 96.12 103 ILE A C 1
ATOM 838 O O . ILE A 1 103 ? -4.848 0.042 -5.558 1.00 96.12 103 ILE A O 1
ATOM 842 N N . SER A 1 104 ? -7.063 0.276 -5.353 1.00 94.69 104 SER A N 1
ATOM 843 C CA . SER A 1 104 ? -6.992 0.820 -4.001 1.00 94.69 104 SER A CA 1
ATOM 844 C C . SER A 1 104 ? -6.683 -0.266 -2.973 1.00 94.69 104 SER A C 1
ATOM 846 O O . SER A 1 104 ? -7.045 -1.434 -3.166 1.00 94.69 104 SER A O 1
ATOM 848 N N . LEU A 1 105 ? -6.030 0.105 -1.864 1.00 92.12 105 LEU A N 1
ATOM 849 C CA . LEU A 1 105 ? -5.633 -0.876 -0.853 1.00 92.12 105 LEU A CA 1
ATOM 850 C C . LEU A 1 105 ? -6.846 -1.598 -0.255 1.00 92.12 105 LEU A C 1
ATOM 852 O O . LEU A 1 105 ? -6.831 -2.811 -0.055 1.00 92.12 105 LEU A O 1
ATOM 856 N N . GLU A 1 106 ? -7.921 -0.858 0.001 1.00 93.62 106 GLU A N 1
ATOM 857 C CA . GLU A 1 106 ? -9.146 -1.437 0.551 1.00 93.62 106 GLU A CA 1
ATOM 858 C C . GLU A 1 106 ? -9.726 -2.539 -0.352 1.00 93.62 106 GLU A C 1
ATOM 860 O O . GLU A 1 106 ? -10.298 -3.493 0.159 1.00 93.62 106 GLU A O 1
ATOM 865 N N . LYS A 1 107 ? -9.551 -2.442 -1.680 1.00 96.25 107 LYS A N 1
ATOM 866 C CA . LYS A 1 107 ? -10.069 -3.417 -2.649 1.00 96.25 107 LYS A CA 1
ATOM 867 C C . LYS A 1 107 ? -9.104 -4.576 -2.845 1.00 96.25 107 LYS A C 1
ATOM 869 O O . LYS A 1 107 ? -9.519 -5.729 -2.799 1.00 96.25 107 LYS A O 1
ATOM 874 N N . VAL A 1 108 ? -7.810 -4.289 -2.994 1.00 96.25 108 VAL A N 1
ATOM 875 C CA . VAL A 1 108 ? -6.792 -5.315 -3.275 1.00 96.25 108 VAL A CA 1
ATOM 876 C C . VAL A 1 108 ? -6.679 -6.356 -2.156 1.00 96.25 108 VAL A C 1
ATOM 878 O O . VAL A 1 108 ? -6.330 -7.507 -2.407 1.00 96.25 108 VAL A O 1
ATOM 881 N N . LEU A 1 109 ? -7.037 -6.007 -0.915 1.00 96.12 109 LEU A N 1
ATOM 882 C CA . LEU A 1 109 ? -7.080 -6.945 0.215 1.00 96.12 109 LEU A CA 1
ATOM 883 C C . LEU A 1 109 ? -8.117 -8.075 0.066 1.00 96.12 109 LEU A C 1
ATOM 885 O O . LEU A 1 109 ? -7.976 -9.102 0.748 1.00 96.12 109 LEU A O 1
ATOM 889 N N . PHE A 1 110 ? -9.116 -7.893 -0.804 1.00 96.00 110 PHE A N 1
ATOM 890 C CA . PHE A 1 110 ? -10.151 -8.879 -1.139 1.00 96.00 110 PHE A CA 1
ATOM 891 C C . PHE A 1 110 ? -9.868 -9.644 -2.437 1.00 96.00 110 PHE A C 1
ATOM 893 O O . PHE A 1 110 ? -10.586 -10.590 -2.751 1.00 96.00 110 PHE A O 1
ATOM 900 N N . GLU A 1 111 ? -8.819 -9.271 -3.170 1.00 97.25 111 GLU A N 1
ATOM 901 C CA . GLU A 1 111 ? -8.390 -9.991 -4.367 1.00 97.25 111 GLU A CA 1
ATOM 902 C C . GLU A 1 111 ? -7.662 -11.296 -4.019 1.00 97.25 111 GLU A C 1
ATOM 904 O O . GLU A 1 111 ? -7.290 -11.557 -2.872 1.00 97.25 111 GLU A O 1
ATOM 909 N N . ASN A 1 112 ? -7.420 -12.134 -5.028 1.00 97.00 112 ASN A N 1
ATOM 910 C CA . ASN A 1 112 ? -6.633 -13.351 -4.856 1.00 97.00 112 ASN A CA 1
ATOM 911 C C . ASN A 1 112 ? -5.140 -13.024 -4.771 1.00 97.00 112 ASN A C 1
ATOM 913 O O . ASN A 1 112 ? -4.569 -12.487 -5.713 1.00 97.00 112 ASN A O 1
ATOM 917 N N . TRP A 1 113 ? -4.478 -13.413 -3.682 1.00 97.75 113 TRP A N 1
ATOM 918 C CA . TRP A 1 113 ? -3.036 -13.211 -3.505 1.00 97.75 113 TRP A CA 1
ATOM 919 C C . TRP A 1 113 ? -2.250 -14.476 -3.820 1.00 97.75 113 TRP A C 1
ATOM 921 O O . TRP A 1 113 ? -2.667 -15.586 -3.486 1.00 97.75 113 TRP A O 1
ATOM 931 N N . HIS A 1 114 ? -1.074 -14.312 -4.423 1.00 95.31 114 HIS A N 1
ATOM 932 C CA . HIS A 1 114 ? -0.179 -15.438 -4.684 1.00 95.31 114 HIS A CA 1
ATOM 933 C C . HIS A 1 114 ? 0.416 -16.020 -3.386 1.00 95.31 114 HIS A C 1
ATOM 935 O O . HIS A 1 114 ? 0.659 -17.223 -3.309 1.00 95.31 114 HIS A O 1
ATOM 941 N N . ALA A 1 115 ? 0.633 -15.177 -2.368 1.00 94.50 115 ALA A N 1
ATOM 942 C CA . ALA A 1 115 ? 1.235 -15.552 -1.095 1.00 94.50 115 ALA A CA 1
ATOM 943 C C . ALA A 1 115 ? 0.573 -14.825 0.080 1.00 94.50 115 ALA A C 1
ATOM 945 O O . ALA A 1 115 ? 0.506 -13.593 0.118 1.00 94.50 115 ALA A O 1
ATOM 946 N N . SER A 1 116 ? 0.172 -15.589 1.101 1.00 95.00 116 SER A N 1
ATOM 947 C CA . SER A 1 116 ? -0.459 -15.051 2.315 1.00 95.00 116 SER A CA 1
ATOM 948 C C . SER A 1 116 ? 0.433 -14.056 3.057 1.00 95.00 116 SER A C 1
ATOM 950 O O . SER A 1 116 ? -0.074 -13.093 3.621 1.00 95.00 116 SER A O 1
ATOM 952 N N . ARG A 1 117 ? 1.761 -14.248 3.022 1.00 91.69 117 ARG A N 1
ATOM 953 C CA . ARG A 1 117 ? 2.731 -13.348 3.666 1.00 91.69 117 ARG A CA 1
ATOM 954 C C . ARG A 1 117 ? 2.727 -11.949 3.047 1.00 91.69 117 ARG A C 1
ATOM 956 O O . ARG A 1 117 ? 2.816 -10.975 3.786 1.00 91.69 117 ARG A O 1
ATOM 963 N N . GLU A 1 118 ? 2.622 -11.838 1.723 1.00 91.00 118 GLU A N 1
ATOM 964 C CA . GLU A 1 118 ? 2.574 -10.526 1.063 1.00 91.00 118 GLU A CA 1
ATOM 965 C C . GLU A 1 118 ? 1.259 -9.809 1.363 1.00 91.00 118 GLU A C 1
ATOM 967 O O . GLU A 1 118 ? 1.280 -8.639 1.740 1.00 91.00 118 GLU A O 1
ATOM 972 N N . ARG A 1 119 ? 0.131 -10.533 1.327 1.00 95.06 119 ARG A N 1
ATOM 973 C CA . ARG A 1 119 ? -1.167 -9.994 1.761 1.00 95.06 119 ARG A CA 1
ATOM 974 C C . ARG A 1 119 ? -1.124 -9.508 3.210 1.00 95.06 119 ARG A C 1
ATOM 976 O O . ARG A 1 119 ? -1.667 -8.452 3.524 1.00 95.06 119 ARG A O 1
ATOM 983 N N . GLN A 1 120 ? -0.506 -10.289 4.099 1.00 92.62 120 GLN A N 1
ATOM 984 C CA . GLN A 1 120 ? -0.502 -10.023 5.535 1.00 92.62 120 GLN A CA 1
ATOM 985 C C . GLN A 1 120 ? 0.126 -8.667 5.874 1.00 92.62 120 GLN A C 1
ATOM 987 O O . GLN A 1 120 ? -0.444 -7.940 6.677 1.00 92.62 120 GLN A O 1
ATOM 992 N N . LYS A 1 121 ? 1.219 -8.273 5.206 1.00 89.31 121 LYS A N 1
ATOM 993 C CA . LYS A 1 121 ? 1.847 -6.953 5.408 1.00 89.31 121 LYS A CA 1
ATOM 994 C C . LYS A 1 121 ? 0.838 -5.813 5.248 1.00 89.31 121 LYS A C 1
ATOM 996 O O . LYS A 1 121 ? 0.779 -4.909 6.075 1.00 89.31 121 LYS A O 1
ATOM 1001 N N . TRP A 1 122 ? 0.027 -5.880 4.196 1.00 91.12 122 TRP A N 1
ATOM 1002 C CA . TRP A 1 122 ? -0.982 -4.871 3.887 1.00 91.12 122 TRP A CA 1
ATOM 1003 C C . TRP A 1 122 ? -2.182 -4.937 4.823 1.00 91.12 122 TRP A C 1
ATOM 1005 O O . TRP A 1 122 ? -2.674 -3.900 5.261 1.00 91.12 122 TRP A O 1
ATOM 1015 N N . ASN A 1 123 ? -2.618 -6.149 5.166 1.00 93.81 123 ASN A N 1
ATOM 1016 C CA . ASN A 1 123 ? -3.679 -6.364 6.141 1.00 93.81 123 ASN A CA 1
ATOM 1017 C C . ASN A 1 123 ? -3.316 -5.757 7.503 1.00 93.81 123 ASN A C 1
ATOM 1019 O O . ASN A 1 123 ? -4.122 -5.042 8.089 1.00 93.81 123 ASN A O 1
ATOM 1023 N N . ASP A 1 124 ? -2.101 -6.011 7.985 1.00 90.19 124 ASP A N 1
ATOM 1024 C CA . ASP A 1 124 ? -1.647 -5.550 9.295 1.00 90.19 124 ASP A CA 1
ATOM 1025 C C . ASP A 1 124 ? -1.551 -4.020 9.339 1.00 90.19 124 ASP A C 1
ATOM 1027 O O . ASP A 1 124 ? -1.990 -3.402 10.308 1.00 90.19 124 ASP A O 1
ATOM 1031 N N . VAL A 1 125 ? -1.062 -3.393 8.261 1.00 87.31 125 VAL A N 1
ATOM 1032 C CA . VAL A 1 125 ? -1.071 -1.929 8.112 1.00 87.31 125 VAL A CA 1
ATOM 1033 C C . VAL A 1 125 ? -2.502 -1.385 8.131 1.00 87.31 125 VAL A C 1
ATOM 1035 O O . VAL A 1 125 ? -2.793 -0.467 8.897 1.00 87.31 125 VAL A O 1
ATOM 1038 N N . PHE A 1 126 ? -3.403 -1.966 7.336 1.00 90.44 126 PHE A N 1
ATOM 1039 C CA . PHE A 1 126 ? -4.795 -1.526 7.233 1.00 90.44 126 PHE A CA 1
ATOM 1040 C C . PHE A 1 126 ? -5.528 -1.621 8.580 1.00 90.44 126 PHE A C 1
ATOM 1042 O O . PHE A 1 126 ? -6.107 -0.642 9.052 1.00 90.44 126 PHE A O 1
ATOM 1049 N N . VAL A 1 127 ? -5.434 -2.772 9.253 1.00 90.44 127 VAL A N 1
ATOM 1050 C CA . VAL A 1 127 ? -6.063 -3.006 10.563 1.00 90.44 127 VAL A CA 1
ATOM 1051 C C . VAL A 1 127 ? -5.469 -2.102 11.641 1.00 90.44 127 VAL A C 1
ATOM 1053 O O . VAL A 1 127 ? -6.219 -1.568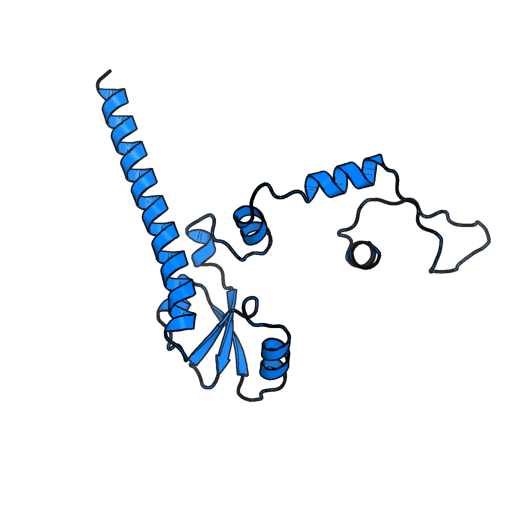 12.460 1.00 90.44 127 VAL A O 1
ATOM 1056 N N . SER A 1 128 ? -4.148 -1.906 11.644 1.00 86.62 128 SER A N 1
ATOM 1057 C CA . SER A 1 128 ? -3.463 -1.052 12.620 1.00 86.62 128 SER A CA 1
ATOM 1058 C C . SER A 1 128 ? -3.953 0.395 12.545 1.00 86.62 128 SER A C 1
ATOM 1060 O O . SER A 1 128 ? -4.327 0.976 13.565 1.00 86.62 128 SER A O 1
ATOM 1062 N N . VAL A 1 129 ? -4.035 0.957 11.333 1.00 84.62 129 VAL A N 1
ATOM 1063 C CA . VAL A 1 129 ? -4.503 2.334 11.122 1.00 84.62 129 VAL A CA 1
ATOM 1064 C C . VAL A 1 129 ? -5.964 2.493 11.541 1.00 84.62 129 VAL A C 1
ATOM 1066 O O . VAL A 1 129 ? -6.275 3.403 12.310 1.00 84.62 129 VAL A O 1
ATOM 1069 N N . LEU A 1 130 ? -6.856 1.595 11.104 1.00 88.81 130 LEU A N 1
ATOM 1070 C CA . LEU A 1 130 ? -8.275 1.667 11.474 1.00 88.81 130 LEU A CA 1
ATOM 1071 C C . LEU A 1 130 ? -8.484 1.521 12.984 1.00 88.81 130 LEU A C 1
ATOM 1073 O O . LEU A 1 130 ? -9.248 2.278 13.578 1.00 88.81 130 LEU A O 1
ATOM 1077 N N . SER A 1 131 ? -7.760 0.602 13.624 1.00 89.38 131 SER A N 1
ATOM 1078 C CA . SER A 1 131 ? -7.818 0.423 15.079 1.00 89.38 131 SER A CA 1
ATOM 1079 C C . SER A 1 131 ? -7.326 1.663 15.828 1.00 89.38 131 SER A C 1
ATOM 1081 O O . SER A 1 131 ? -7.872 2.005 16.874 1.00 89.38 131 SER A O 1
ATOM 1083 N N . GLY A 1 132 ? -6.310 2.353 15.300 1.00 87.06 132 GLY A N 1
ATOM 1084 C CA . GLY A 1 132 ? -5.852 3.635 15.832 1.00 87.06 132 GLY A CA 1
ATOM 1085 C C . GLY A 1 132 ? -6.935 4.711 15.760 1.00 87.06 132 GLY A C 1
ATOM 1086 O O . GLY A 1 132 ? -7.199 5.372 16.759 1.00 87.06 132 GLY A O 1
ATOM 1087 N N . MET A 1 133 ? -7.610 4.835 14.613 1.00 85.06 133 MET A N 1
ATOM 1088 C CA . MET A 1 133 ? -8.701 5.801 14.423 1.00 85.06 133 MET A CA 1
ATOM 1089 C C . MET A 1 133 ? -9.880 5.548 15.368 1.00 85.06 133 MET A C 1
ATOM 1091 O O . MET A 1 133 ? -10.396 6.496 15.957 1.00 85.06 133 MET A O 1
ATOM 1095 N N . VAL A 1 134 ? -10.277 4.282 15.547 1.00 88.94 134 VAL A N 1
ATOM 1096 C CA . VAL A 1 134 ? -11.343 3.900 16.489 1.00 88.94 134 VAL A CA 1
ATOM 1097 C C . VAL A 1 134 ? -10.988 4.341 17.907 1.00 88.94 134 VAL A C 1
ATOM 1099 O O . VAL A 1 134 ? -11.756 5.076 18.521 1.00 88.94 134 VAL A O 1
ATOM 1102 N N . LYS A 1 135 ? -9.787 3.995 18.386 1.00 86.81 135 LYS A N 1
ATOM 1103 C CA . LYS A 1 135 ? -9.324 4.377 19.729 1.00 86.81 135 LYS A CA 1
ATOM 1104 C C . LYS A 1 135 ? -9.279 5.888 19.927 1.00 86.81 135 LYS A C 1
ATOM 1106 O O . LYS A 1 135 ? -9.670 6.380 20.977 1.00 86.81 135 LYS A O 1
ATOM 1111 N N . SER A 1 136 ? -8.802 6.637 18.933 1.00 86.69 136 SER A N 1
ATOM 1112 C CA . SER A 1 136 ? -8.797 8.101 19.006 1.00 86.69 136 SER A CA 1
ATOM 1113 C C . SER A 1 136 ? -10.211 8.668 19.136 1.00 86.69 136 SER A C 1
ATOM 1115 O O . SER A 1 136 ? -10.416 9.587 19.919 1.00 86.69 136 SER A O 1
ATOM 1117 N N . CYS A 1 137 ? -11.185 8.106 18.418 1.00 89.69 137 CYS A N 1
ATOM 1118 C CA . CYS A 1 137 ? -12.585 8.517 18.523 1.00 89.69 1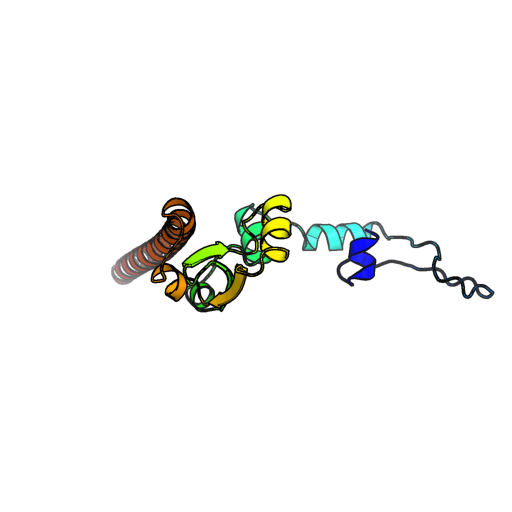37 CYS A CA 1
ATOM 1119 C C . CYS A 1 137 ? -13.163 8.230 19.921 1.00 89.69 137 CYS A C 1
ATOM 1121 O O . CYS A 1 137 ? -13.781 9.106 20.520 1.00 89.69 137 CYS A O 1
ATOM 1123 N N . GLU A 1 138 ? -12.907 7.034 20.463 1.00 93.50 138 GLU A N 1
ATOM 1124 C CA . GLU A 1 138 ? -13.328 6.641 21.817 1.00 93.50 138 GLU A CA 1
ATOM 1125 C C . GLU A 1 138 ? -12.761 7.593 22.883 1.00 93.50 138 GLU A C 1
ATOM 1127 O O . GLU A 1 138 ? -13.513 8.119 23.702 1.00 93.50 138 GLU A O 1
ATOM 1132 N N . ILE A 1 139 ? -11.460 7.896 22.816 1.00 92.25 139 ILE A N 1
ATOM 1133 C CA . ILE A 1 139 ? -10.786 8.818 23.746 1.00 92.25 139 ILE A CA 1
ATOM 1134 C C . ILE A 1 139 ? -11.387 10.227 23.675 1.00 92.25 139 ILE A C 1
ATOM 1136 O O . ILE A 1 139 ? -11.609 10.866 24.705 1.00 92.25 139 ILE A O 1
ATOM 1140 N N . GLU A 1 140 ? -11.645 10.742 22.473 1.00 91.62 140 GLU A N 1
ATOM 1141 C CA . GLU A 1 140 ? -12.227 12.077 22.309 1.00 91.62 140 GLU A CA 1
ATOM 1142 C C . GLU A 1 140 ? -13.665 12.142 22.845 1.00 91.62 140 GLU A C 1
ATOM 1144 O O . GLU A 1 140 ? -14.041 13.146 23.455 1.00 91.62 140 GLU A O 1
ATOM 1149 N N . GLN A 1 141 ? -14.445 11.066 22.699 1.00 93.88 141 GLN A N 1
ATOM 1150 C CA . GLN A 1 141 ? -15.784 10.963 23.281 1.00 93.88 141 GLN A CA 1
ATOM 1151 C C . GLN A 1 141 ? -15.739 10.934 24.814 1.00 93.88 141 GLN A C 1
ATOM 1153 O O . GLN A 1 141 ? -16.501 11.653 25.462 1.00 93.88 141 GLN A O 1
ATOM 1158 N N . GLU A 1 142 ? -14.839 10.146 25.407 1.00 94.69 142 GLU A N 1
ATOM 1159 C CA . GLU A 1 142 ? -14.628 10.129 26.860 1.00 94.69 142 GLU A CA 1
ATOM 1160 C C . GLU A 1 142 ? -14.230 11.515 27.379 1.00 94.69 142 GLU A C 1
ATOM 1162 O O . GLU A 1 142 ? -14.798 12.003 28.359 1.00 94.69 142 GLU A O 1
ATOM 1167 N N . ARG A 1 143 ? -13.310 12.196 26.682 1.00 92.62 143 ARG A N 1
ATOM 1168 C CA . ARG A 1 143 ? -12.899 13.564 27.025 1.00 92.62 143 ARG A CA 1
ATOM 1169 C C . ARG A 1 143 ? -14.071 14.541 26.961 1.00 92.62 143 ARG A C 1
ATOM 1171 O O . ARG A 1 143 ? -14.191 15.393 27.836 1.00 92.62 143 ARG A O 1
ATOM 1178 N N . HIS A 1 144 ? -14.927 14.429 25.946 1.00 90.81 144 HIS A N 1
ATOM 1179 C CA . HIS A 1 144 ? -16.118 15.268 25.830 1.00 90.81 144 HIS A CA 1
ATOM 1180 C C . HIS A 1 144 ? -17.075 15.050 27.006 1.00 90.81 144 HIS A C 1
ATOM 1182 O O . HIS A 1 144 ? -17.539 16.021 27.591 1.00 90.81 144 HIS A O 1
ATOM 1188 N N . ILE A 1 145 ? -17.341 13.796 27.385 1.00 95.62 145 ILE A N 1
ATOM 1189 C CA . ILE A 1 145 ? -18.214 13.470 28.525 1.00 95.62 145 ILE A CA 1
ATOM 1190 C C . ILE A 1 145 ? -17.655 14.061 29.825 1.00 95.62 145 ILE A C 1
ATOM 1192 O O . ILE A 1 145 ? -18.402 14.656 30.595 1.00 95.62 145 ILE A O 1
ATOM 1196 N N . LEU A 1 146 ? -16.347 13.929 30.065 1.00 91.19 146 LEU A N 1
ATOM 1197 C CA . LEU A 1 146 ? -15.706 14.485 31.260 1.00 91.19 146 LEU A CA 1
ATOM 1198 C C . LEU A 1 146 ? -15.793 16.015 31.313 1.00 91.19 146 LEU A C 1
ATOM 1200 O O . LEU A 1 146 ? -16.032 16.567 32.383 1.00 91.19 146 LEU A O 1
ATOM 1204 N N . ASN A 1 147 ? -15.627 16.686 30.173 1.00 88.31 147 ASN A N 1
ATOM 1205 C CA . ASN A 1 147 ? -15.746 18.141 30.083 1.00 88.31 147 ASN A CA 1
ATOM 1206 C C . ASN A 1 147 ? -17.187 18.644 30.264 1.00 88.31 147 ASN A C 1
ATOM 1208 O O . ASN A 1 147 ? -17.358 19.778 30.682 1.00 88.31 147 ASN A O 1
ATOM 1212 N N . ASP A 1 148 ? -18.199 17.835 29.949 1.00 85.81 148 ASP A N 1
ATOM 1213 C CA . ASP A 1 148 ? -19.618 18.188 30.136 1.00 85.81 148 ASP A CA 1
ATOM 1214 C C . ASP A 1 148 ? -20.068 18.076 31.607 1.00 85.81 148 ASP A C 1
ATOM 1216 O O . ASP A 1 148 ? -21.075 18.660 32.004 1.00 85.81 148 ASP A O 1
ATOM 1220 N N . ILE A 1 149 ? -19.349 17.286 32.414 1.00 84.75 149 ILE A N 1
ATOM 1221 C CA . ILE A 1 149 ? -19.663 17.028 33.830 1.00 84.75 149 ILE A CA 1
ATOM 1222 C C . ILE A 1 149 ? -18.981 18.045 34.770 1.00 84.75 149 ILE A C 1
ATOM 1224 O O . ILE A 1 149 ? -19.418 18.197 35.914 1.00 84.75 149 ILE A O 1
ATOM 1228 N N . LEU A 1 150 ? -17.920 18.721 34.311 1.00 62.53 150 LEU A N 1
ATOM 1229 C CA . LEU A 1 150 ? -17.125 19.707 35.063 1.00 62.53 150 LEU A CA 1
ATOM 1230 C C . LEU A 1 150 ? -17.578 21.146 34.793 1.00 62.53 150 LEU A C 1
ATOM 1232 O O . LEU A 1 150 ? -17.594 21.928 35.772 1.00 62.53 150 LEU A O 1
#